Protein AF-A0A510NUK8-F1 (afdb_monomer_lite)

Radius of gyration: 14.18 Å; chains: 1; bounding box: 31×27×40 Å

Foldseek 3Di:
DDEDDDADDVDQKDWDWDQDPQGIWTWIWGDDPQKIKIKIAAAAPDKDKYKYALCSLVRPDPVCPVLSVQQGIDIDIDHHPDMDMDIDRSVVSSPPD

Structure (mmCIF, N/CA/C/O backbone):
data_AF-A0A510NUK8-F1
#
_entry.id   AF-A0A510NUK8-F1
#
loop_
_atom_site.group_PDB
_atom_site.id
_atom_site.type_symbol
_atom_site.label_atom_id
_atom_site.label_alt_id
_atom_site.label_comp_id
_atom_site.label_asym_id
_atom_site.label_entity_id
_atom_site.label_seq_id
_atom_site.pdbx_PDB_ins_code
_atom_site.Cartn_x
_atom_site.Cartn_y
_atom_site.Cartn_z
_atom_site.occupancy
_atom_site.B_iso_or_equiv
_atom_site.auth_seq_id
_atom_site.auth_comp_id
_atom_site.auth_asym_id
_atom_site.auth_atom_id
_atom_site.pdbx_PDB_model_num
ATOM 1 N N . MET A 1 1 ? -12.222 1.216 -0.359 1.00 57.78 1 MET A N 1
ATOM 2 C CA . MET A 1 1 ? -11.127 0.878 -1.298 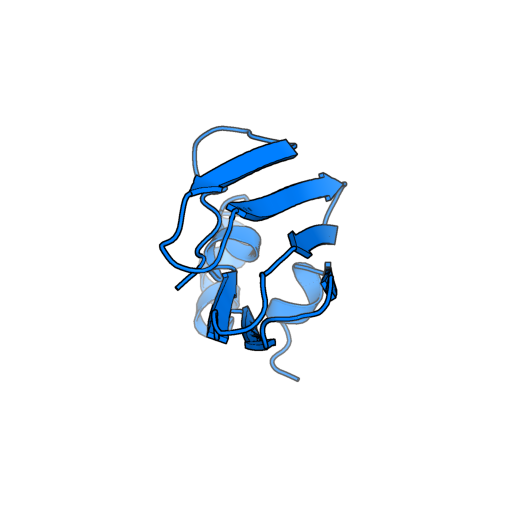1.00 57.78 1 MET A CA 1
ATOM 3 C C . MET A 1 1 ? -9.861 1.546 -0.789 1.00 57.78 1 MET A C 1
ATOM 5 O O . MET A 1 1 ? -9.966 2.679 -0.341 1.00 57.78 1 MET A O 1
ATOM 9 N N . VAL A 1 2 ? -8.722 0.848 -0.801 1.00 69.06 2 VAL A N 1
ATOM 10 C CA . VAL A 1 2 ? -7.403 1.412 -0.467 1.00 69.06 2 VAL A CA 1
ATOM 11 C C . VAL A 1 2 ? -6.579 1.447 -1.752 1.00 69.06 2 VAL A C 1
ATOM 13 O O . VAL A 1 2 ? -6.333 0.396 -2.346 1.00 69.06 2 VAL 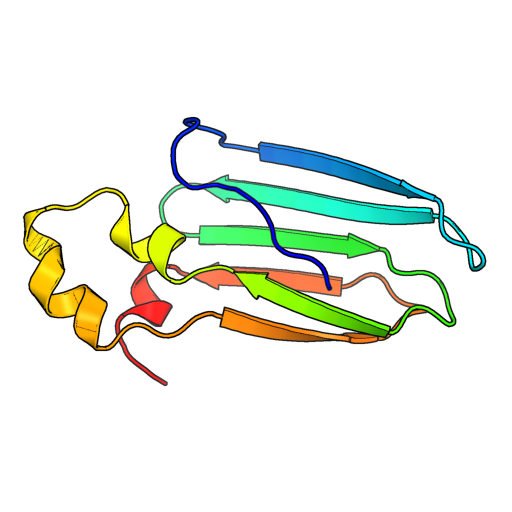A O 1
ATOM 16 N N . ASP A 1 3 ? -6.185 2.647 -2.177 1.00 75.75 3 ASP A N 1
ATOM 17 C CA . ASP A 1 3 ? -5.410 2.886 -3.402 1.00 75.75 3 ASP A CA 1
ATOM 18 C C . ASP A 1 3 ? -4.186 3.761 -3.075 1.00 75.75 3 ASP A C 1
ATOM 20 O O . ASP A 1 3 ? -4.306 4.982 -2.944 1.00 75.75 3 ASP A O 1
ATOM 24 N N . PRO A 1 4 ? -3.023 3.142 -2.812 1.00 65.31 4 PRO A N 1
ATOM 25 C CA . PRO A 1 4 ? -1.780 3.856 -2.569 1.00 65.31 4 PRO A CA 1
ATOM 26 C C . PRO A 1 4 ? -1.357 4.730 -3.764 1.00 65.31 4 PRO A C 1
ATOM 28 O O . PRO A 1 4 ? -1.120 4.241 -4.871 1.00 65.31 4 PRO A O 1
ATOM 31 N N . ALA A 1 5 ? -1.182 6.030 -3.521 1.00 64.31 5 ALA A N 1
ATOM 32 C CA . ALA A 1 5 ? -0.652 6.967 -4.509 1.00 64.31 5 ALA A CA 1
ATOM 33 C C . ALA A 1 5 ? 0.887 7.007 -4.457 1.00 64.31 5 ALA A C 1
ATOM 35 O O . ALA A 1 5 ? 1.461 7.497 -3.491 1.00 64.31 5 ALA A O 1
ATOM 36 N N . TYR A 1 6 ? 1.551 6.511 -5.502 1.00 58.91 6 TYR A N 1
ATOM 37 C CA . TYR A 1 6 ? 3.022 6.513 -5.646 1.00 58.91 6 TYR A CA 1
ATOM 38 C C . TYR A 1 6 ? 3.510 7.298 -6.858 1.00 58.91 6 TYR A C 1
ATOM 40 O O . TYR A 1 6 ? 4.569 7.921 -6.812 1.00 58.91 6 TYR A O 1
ATOM 48 N N . ALA A 1 7 ? 2.749 7.282 -7.953 1.00 53.59 7 ALA A N 1
ATOM 49 C CA . ALA A 1 7 ? 3.221 7.834 -9.211 1.00 53.59 7 ALA A CA 1
ATOM 50 C C . ALA A 1 7 ? 3.217 9.374 -9.176 1.00 53.59 7 ALA A C 1
ATOM 52 O O . ALA A 1 7 ? 2.168 9.996 -9.020 1.00 53.59 7 ALA A O 1
ATOM 53 N N . GLY A 1 8 ? 4.406 9.971 -9.333 1.00 47.03 8 GLY A N 1
ATOM 54 C CA . GLY A 1 8 ? 4.598 11.404 -9.600 1.00 47.03 8 GLY A CA 1
ATOM 55 C C . GLY A 1 8 ? 5.247 12.237 -8.489 1.00 47.03 8 GLY A C 1
ATOM 56 O O . GLY A 1 8 ? 5.656 13.359 -8.766 1.00 47.03 8 GLY A O 1
ATOM 57 N N . PHE A 1 9 ? 5.393 11.711 -7.266 1.00 51.31 9 PHE A N 1
ATOM 58 C CA . PHE A 1 9 ? 5.884 12.494 -6.113 1.00 51.31 9 PHE A CA 1
ATOM 59 C C . PHE A 1 9 ? 7.248 12.054 -5.555 1.00 51.31 9 PHE A C 1
ATOM 61 O O . PHE A 1 9 ? 7.727 12.655 -4.598 1.00 51.31 9 PHE A O 1
ATOM 68 N N . GLY A 1 10 ? 7.876 11.012 -6.115 1.00 62.31 10 GLY A N 1
ATOM 69 C CA . GLY A 1 10 ? 9.172 10.508 -5.627 1.00 62.31 10 GLY A CA 1
ATOM 70 C C . GLY A 1 10 ? 9.122 9.934 -4.203 1.00 62.31 10 GLY A C 1
ATOM 71 O O . GLY A 1 10 ? 10.116 9.969 -3.487 1.00 62.31 10 GLY A O 1
ATOM 72 N N . LEU A 1 11 ? 7.957 9.441 -3.774 1.00 67.06 11 LEU A N 1
ATOM 73 C CA . LEU A 1 11 ? 7.742 8.925 -2.424 1.00 67.06 11 LEU A CA 1
ATOM 74 C C . LEU A 1 11 ? 8.281 7.495 -2.290 1.00 67.06 11 LEU A C 1
ATOM 76 O O . LEU A 1 11 ? 7.859 6.589 -3.007 1.00 67.06 11 LEU A O 1
ATOM 80 N N . GLU A 1 12 ? 9.176 7.283 -1.328 1.00 81.19 12 GLU A N 1
ATOM 81 C CA . GLU A 1 12 ? 9.737 5.958 -1.017 1.00 81.19 12 GLU A CA 1
ATOM 82 C C . GLU A 1 12 ? 8.964 5.228 0.085 1.00 81.19 12 GLU A C 1
ATOM 84 O O . GLU A 1 12 ? 9.064 4.008 0.222 1.00 81.19 12 GLU A O 1
ATOM 89 N N . TRP A 1 13 ? 8.190 5.966 0.878 1.00 85.44 13 TRP A N 1
ATOM 90 C CA . TRP A 1 13 ? 7.417 5.448 1.997 1.00 85.44 13 TRP A CA 1
ATOM 91 C C . TRP A 1 13 ? 6.245 6.375 2.319 1.00 85.44 13 TRP A C 1
ATOM 93 O O . TRP A 1 13 ? 6.353 7.594 2.182 1.00 85.44 13 TRP A O 1
ATOM 103 N N . VAL A 1 14 ? 5.148 5.787 2.798 1.00 87.00 14 VAL A N 1
ATOM 104 C CA . VAL A 1 14 ? 4.003 6.492 3.381 1.00 87.00 14 VAL A CA 1
ATOM 105 C C . VAL A 1 14 ? 3.450 5.691 4.557 1.00 87.00 14 VAL A C 1
ATO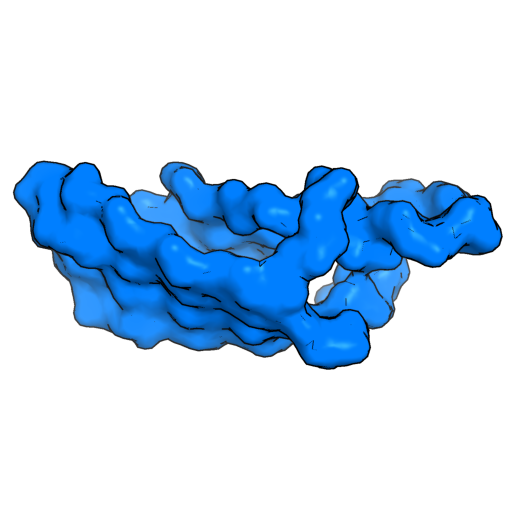M 107 O O . VAL A 1 14 ? 3.408 4.461 4.531 1.00 87.00 14 VAL A O 1
ATOM 110 N N . ASN A 1 15 ? 2.963 6.407 5.568 1.00 91.31 15 ASN A N 1
ATOM 111 C CA . ASN A 1 15 ? 2.137 5.874 6.643 1.00 91.31 15 ASN A CA 1
ATOM 112 C C . ASN A 1 15 ? 0.866 6.725 6.756 1.00 91.31 15 ASN A C 1
ATOM 114 O O . ASN A 1 15 ? 0.948 7.945 6.893 1.00 91.31 15 ASN A O 1
ATOM 118 N N . ALA A 1 16 ? -0.294 6.084 6.678 1.00 88.44 16 ALA A N 1
ATOM 119 C CA . ALA A 1 16 ? -1.593 6.719 6.790 1.00 88.44 16 ALA A CA 1
ATOM 120 C C . ALA A 1 16 ? -2.477 5.957 7.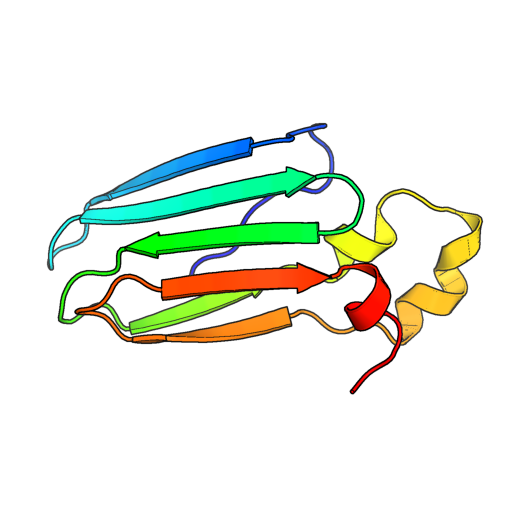779 1.00 88.44 16 ALA A C 1
ATOM 122 O O . ALA A 1 16 ? -2.482 4.728 7.835 1.00 88.44 16 ALA A O 1
ATOM 123 N N . THR A 1 17 ? -3.270 6.701 8.543 1.00 92.75 17 THR A N 1
ATOM 124 C CA . THR A 1 17 ? -4.317 6.147 9.402 1.00 92.75 17 THR A CA 1
ATOM 125 C C . THR A 1 17 ? -5.613 6.887 9.125 1.00 92.75 17 THR A C 1
ATOM 127 O O . THR A 1 17 ? -5.645 8.116 9.146 1.00 92.75 17 THR A O 1
ATOM 130 N N . VAL A 1 18 ? -6.678 6.137 8.863 1.00 89.50 18 VAL A N 1
ATOM 131 C CA . VAL A 1 18 ? -8.008 6.672 8.573 1.00 89.50 18 VAL A CA 1
ATOM 132 C C . VAL A 1 18 ? -8.982 6.163 9.635 1.00 89.50 18 VAL A C 1
ATOM 134 O O . VAL A 1 18 ? -9.191 4.951 9.732 1.00 89.50 18 VAL A O 1
ATOM 137 N N . PRO A 1 19 ? -9.602 7.050 10.430 1.00 91.94 19 PRO A N 1
ATOM 138 C CA . PRO A 1 19 ? -10.679 6.656 11.327 1.00 91.94 19 PRO A CA 1
ATOM 139 C C . PRO A 1 19 ? -11.877 6.130 10.531 1.00 91.94 19 PRO A C 1
ATOM 141 O O . PRO A 1 19 ? -12.320 6.755 9.568 1.00 91.94 19 PRO A O 1
ATOM 144 N N . THR A 1 20 ? -12.426 4.994 10.949 1.00 90.88 20 THR A N 1
ATOM 145 C CA . THR A 1 20 ? -13.676 4.442 10.411 1.00 90.88 20 THR A CA 1
ATOM 146 C C . THR A 1 20 ? -14.666 4.202 11.553 1.00 90.88 20 THR A C 1
ATOM 148 O O . THR A 1 20 ? -14.243 4.104 12.709 1.00 90.88 20 THR A O 1
ATOM 151 N N . PRO A 1 21 ? -15.970 4.027 11.271 1.00 94.06 21 PRO A N 1
ATOM 152 C CA . PRO A 1 21 ? -16.947 3.656 12.300 1.00 94.06 21 PRO A CA 1
ATOM 153 C C . PRO A 1 21 ? -16.611 2.362 13.062 1.00 94.06 21 PRO A C 1
ATOM 155 O O . PRO A 1 21 ? -17.126 2.145 14.153 1.00 94.06 21 PRO A O 1
ATOM 158 N N . HIS A 1 22 ? -15.752 1.506 12.502 1.00 92.62 22 HIS A N 1
ATOM 159 C CA . HIS A 1 22 ? -15.374 0.212 13.071 1.00 92.62 22 HIS A CA 1
ATOM 160 C C . HIS A 1 22 ? -13.985 0.213 13.737 1.00 92.62 22 HIS A C 1
ATOM 162 O O . HIS A 1 22 ? -13.519 -0.832 14.180 1.00 92.62 22 HIS A O 1
ATOM 168 N N . GLY A 1 23 ? -13.316 1.367 13.812 1.00 92.62 23 GLY A N 1
ATOM 169 C CA . GLY A 1 23 ? -11.950 1.514 14.320 1.00 92.62 23 GLY A CA 1
ATOM 170 C C . GLY A 1 23 ? -11.013 2.140 13.288 1.00 92.62 23 GLY A C 1
ATOM 171 O O . GLY A 1 23 ? -11.431 2.542 12.201 1.00 92.62 23 GLY A O 1
ATOM 172 N N . ASN A 1 24 ? -9.730 2.234 13.617 1.00 94.38 24 ASN A N 1
ATOM 173 C CA . ASN A 1 24 ? -8.743 2.847 12.731 1.00 94.38 24 ASN A CA 1
ATOM 174 C C . ASN A 1 24 ? -8.288 1.869 11.647 1.00 94.38 24 ASN A C 1
ATOM 176 O O . ASN A 1 24 ? -7.845 0.772 11.967 1.00 94.38 24 ASN A O 1
ATOM 180 N N . LEU A 1 25 ? -8.346 2.294 10.385 1.00 91.19 25 LEU A N 1
ATOM 181 C CA . LEU A 1 25 ? -7.708 1.616 9.262 1.00 91.19 25 LEU A CA 1
ATOM 182 C C . LEU A 1 25 ? -6.290 2.172 9.086 1.00 91.19 25 LEU A C 1
ATOM 184 O O . LEU A 1 25 ? -6.125 3.341 8.733 1.00 91.19 25 LEU A O 1
ATOM 188 N N . GLY A 1 26 ? -5.279 1.342 9.325 1.00 93.19 26 GLY A N 1
ATOM 189 C CA . GLY A 1 26 ? -3.873 1.674 9.109 1.00 93.19 26 GLY A CA 1
ATOM 190 C C . GLY A 1 26 ? -3.379 1.167 7.758 1.00 93.19 26 GLY A C 1
ATOM 191 O O . GLY A 1 26 ? -3.672 0.036 7.371 1.00 93.19 26 GLY A O 1
ATOM 192 N N . VAL A 1 27 ? -2.612 1.988 7.043 1.00 92.31 27 VAL A N 1
ATOM 193 C CA . VAL A 1 27 ? -1.933 1.601 5.803 1.00 92.31 27 VAL A CA 1
ATOM 194 C C . VAL A 1 27 ? -0.517 2.151 5.823 1.00 92.31 27 VAL A C 1
ATOM 196 O O . VAL A 1 27 ? -0.308 3.357 5.931 1.00 92.31 27 VAL A O 1
ATOM 199 N N . VAL A 1 28 ? 0.457 1.268 5.658 1.00 92.62 28 VAL A N 1
ATOM 200 C CA . VAL A 1 28 ? 1.859 1.632 5.465 1.00 92.62 28 VAL A CA 1
ATOM 201 C C . VAL A 1 28 ? 2.322 1.012 4.165 1.00 92.62 28 VAL A C 1
ATOM 203 O O . VAL A 1 28 ? 2.023 -0.147 3.885 1.00 92.62 28 VAL A O 1
ATOM 206 N N . TRP A 1 29 ? 3.064 1.761 3.363 1.00 91.50 29 TRP A N 1
ATOM 207 C CA . TRP A 1 29 ? 3.763 1.172 2.234 1.00 91.50 29 TRP A CA 1
ATOM 208 C C . TRP A 1 29 ? 5.144 1.778 2.050 1.00 91.50 29 TRP A C 1
ATOM 210 O O . TRP A 1 29 ? 5.409 2.902 2.473 1.00 91.50 29 TRP A O 1
ATOM 220 N N . SER A 1 30 ? 6.032 1.012 1.429 1.00 89.94 30 SER A N 1
ATOM 221 C CA . SER A 1 30 ? 7.355 1.468 1.027 1.00 89.94 30 SER A CA 1
ATOM 222 C C . SER A 1 30 ? 7.808 0.796 -0.260 1.00 89.94 30 SER A C 1
ATOM 224 O O . SER A 1 30 ? 7.340 -0.288 -0.620 1.00 89.94 30 SER A O 1
ATOM 226 N N . VAL A 1 31 ? 8.728 1.446 -0.966 1.00 85.31 31 VAL A N 1
ATOM 227 C CA . VAL A 1 31 ? 9.316 0.933 -2.201 1.00 85.31 31 VAL A CA 1
ATOM 228 C C . VAL A 1 31 ? 10.820 0.831 -2.039 1.00 85.31 31 VAL A C 1
ATOM 230 O O . VAL A 1 31 ? 11.492 1.803 -1.712 1.00 85.31 31 VAL A O 1
ATOM 233 N N . LYS A 1 32 ? 11.362 -0.362 -2.293 1.00 85.00 32 LYS A N 1
ATOM 234 C CA . LYS A 1 32 ? 12.806 -0.607 -2.307 1.00 85.00 32 LYS A CA 1
ATOM 235 C C . LYS A 1 32 ? 13.175 -1.344 -3.588 1.00 85.00 32 LYS A C 1
ATOM 237 O O . LYS A 1 32 ? 12.865 -2.526 -3.754 1.00 85.00 32 LYS A O 1
ATOM 242 N N . GLY A 1 33 ? 13.834 -0.644 -4.509 1.00 81.88 33 GLY A N 1
ATOM 243 C CA . GLY A 1 33 ? 14.099 -1.167 -5.849 1.00 81.88 33 GLY A CA 1
ATOM 244 C C . GLY A 1 33 ? 12.791 -1.430 -6.601 1.00 81.88 33 GLY A C 1
ATOM 245 O O . GLY A 1 33 ? 11.995 -0.519 -6.781 1.00 81.88 33 GLY A O 1
ATOM 246 N N . SER A 1 34 ? 12.557 -2.676 -7.024 1.00 81.81 34 SER A N 1
ATOM 247 C CA . SER A 1 34 ? 11.317 -3.077 -7.711 1.00 81.81 34 SER A CA 1
ATOM 248 C C . SER A 1 34 ? 10.291 -3.763 -6.808 1.00 81.81 34 SER A C 1
ATOM 250 O O . SER A 1 34 ? 9.357 -4.374 -7.323 1.00 81.81 34 SER A O 1
ATOM 252 N N . ILE A 1 35 ? 10.476 -3.733 -5.486 1.00 86.44 35 ILE A N 1
ATOM 253 C CA . ILE A 1 35 ? 9.570 -4.384 -4.536 1.00 86.44 35 ILE A CA 1
ATOM 254 C C . ILE A 1 35 ? 8.807 -3.318 -3.761 1.00 86.44 35 ILE A C 1
ATOM 256 O O . ILE A 1 35 ? 9.412 -2.465 -3.108 1.00 86.44 35 ILE A O 1
ATOM 260 N N . VAL A 1 36 ? 7.482 -3.419 -3.811 1.00 88.06 36 VAL A N 1
ATOM 261 C CA . VAL A 1 36 ? 6.564 -2.662 -2.965 1.00 88.06 36 VAL A CA 1
ATOM 262 C C . VAL A 1 36 ? 6.185 -3.521 -1.771 1.00 88.06 36 VAL A C 1
ATOM 264 O O . VAL A 1 36 ? 5.706 -4.647 -1.930 1.00 88.06 36 VAL A O 1
ATOM 267 N N . TRP A 1 37 ? 6.384 -2.972 -0.583 1.00 91.25 37 TRP A N 1
ATOM 268 C CA . TRP A 1 37 ? 5.933 -3.539 0.678 1.00 91.25 37 TRP A CA 1
ATOM 269 C C . TRP A 1 37 ? 4.684 -2.781 1.090 1.00 91.25 37 TRP A C 1
ATOM 271 O O . TRP A 1 37 ? 4.723 -1.558 1.176 1.00 91.25 37 TRP A O 1
ATOM 281 N N . VAL A 1 38 ? 3.581 -3.486 1.318 1.00 91.94 38 VAL A N 1
ATOM 282 C CA . VAL A 1 38 ? 2.333 -2.889 1.803 1.00 91.94 38 VAL A CA 1
ATOM 283 C C . VAL A 1 38 ? 1.888 -3.634 3.042 1.00 91.94 38 VAL A C 1
ATOM 285 O O . VAL A 1 38 ? 1.806 -4.859 3.045 1.00 91.94 38 VAL A O 1
ATOM 288 N N . GLU A 1 39 ? 1.553 -2.884 4.074 1.00 94.25 39 GLU A N 1
ATOM 289 C CA . GLU 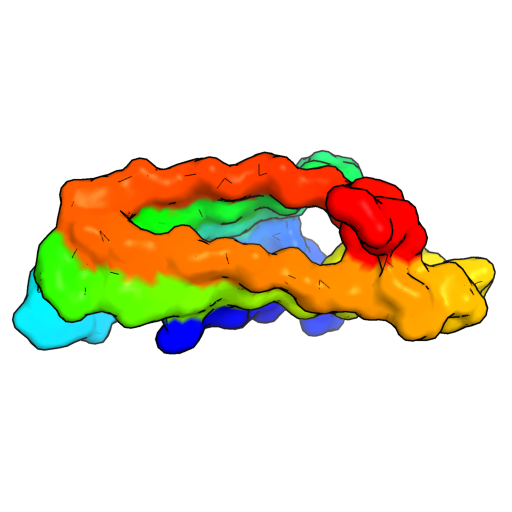A 1 39 ? 0.985 -3.367 5.313 1.00 94.25 39 GLU A CA 1
ATOM 290 C C . GLU A 1 39 ? -0.353 -2.670 5.542 1.00 94.25 39 GLU A C 1
ATOM 292 O O . GLU A 1 39 ? -0.450 -1.446 5.452 1.00 94.25 39 GLU A O 1
ATOM 297 N N . ILE A 1 40 ? -1.393 -3.455 5.812 1.00 93.56 40 ILE A N 1
ATOM 298 C CA . ILE A 1 40 ? -2.732 -2.940 6.091 1.00 93.56 40 ILE A CA 1
ATOM 299 C C . ILE A 1 40 ? -3.213 -3.547 7.398 1.00 93.56 40 ILE A C 1
ATOM 301 O O . ILE A 1 40 ? -3.248 -4.770 7.547 1.00 93.56 40 ILE A O 1
ATOM 305 N N . ASP A 1 41 ? -3.604 -2.682 8.323 1.00 94.69 41 ASP A N 1
ATOM 306 C CA . ASP A 1 41 ? -4.271 -3.044 9.565 1.00 94.69 41 ASP A CA 1
ATOM 307 C C . ASP A 1 41 ? -5.731 -2.596 9.480 1.00 94.69 41 ASP A C 1
ATOM 309 O O . ASP A 1 41 ? -6.042 -1.408 9.580 1.00 94.69 41 ASP A O 1
ATOM 313 N N . ALA A 1 42 ? -6.617 -3.547 9.184 1.00 93.88 42 ALA A N 1
ATOM 314 C CA . ALA A 1 42 ? -8.035 -3.297 8.970 1.00 93.88 42 ALA A CA 1
ATOM 315 C C . ALA A 1 42 ? -8.844 -3.855 10.152 1.00 93.88 42 ALA A C 1
ATOM 317 O O . ALA A 1 42 ? -8.769 -5.062 10.413 1.00 93.88 42 ALA A O 1
ATOM 318 N N . PRO A 1 43 ? -9.652 -3.041 10.855 1.00 94.00 43 PRO A N 1
ATOM 319 C CA . PRO A 1 43 ? -10.456 -3.518 11.974 1.00 94.00 43 PRO A CA 1
ATOM 320 C C . PRO A 1 43 ? -11.581 -4.454 11.511 1.00 94.00 43 PRO A C 1
ATOM 322 O O . PRO A 1 43 ? -11.990 -4.453 10.344 1.00 94.00 43 PRO A O 1
ATOM 325 N N . VAL A 1 44 ? -12.103 -5.266 12.435 1.00 94.56 44 VAL A N 1
ATOM 326 C CA . VAL A 1 44 ? -13.254 -6.150 12.174 1.00 94.56 44 VAL A CA 1
ATOM 327 C C . VAL A 1 44 ? -14.419 -5.324 11.619 1.00 94.56 44 VAL A C 1
ATOM 329 O O . VAL A 1 44 ? -14.730 -4.261 12.142 1.00 94.56 44 VAL A O 1
ATOM 332 N N . GLY A 1 45 ? -15.065 -5.804 10.553 1.00 89.62 45 GLY A N 1
ATOM 333 C CA . GLY A 1 45 ? -16.165 -5.087 9.892 1.00 89.62 45 GLY A CA 1
ATOM 334 C C . GLY A 1 45 ? -15.730 -4.153 8.758 1.00 89.62 45 GLY A C 1
ATOM 335 O O . GLY A 1 45 ? -16.585 -3.629 8.052 1.00 89.62 45 GLY A O 1
ATOM 336 N N . THR A 1 46 ? -14.423 -3.996 8.512 1.00 86.81 46 THR A N 1
ATOM 337 C CA . THR A 1 46 ? -13.906 -3.264 7.343 1.00 86.81 46 THR A CA 1
ATOM 338 C C . THR A 1 46 ? -13.340 -4.225 6.301 1.00 86.81 46 THR A C 1
ATOM 340 O O . THR A 1 46 ? -12.216 -4.703 6.401 1.00 86.81 46 THR A O 1
ATOM 343 N N . ASN A 1 47 ? -14.135 -4.530 5.276 1.00 89.38 47 ASN A N 1
ATOM 344 C CA . ASN A 1 47 ? -13.671 -5.292 4.118 1.00 89.38 47 ASN A CA 1
ATOM 345 C C . ASN A 1 47 ? -13.411 -4.349 2.950 1.00 89.38 47 ASN A C 1
ATOM 347 O O . ASN A 1 47 ? -14.082 -3.329 2.777 1.00 89.38 47 ASN A O 1
ATOM 351 N N . GLY A 1 48 ? -12.434 -4.693 2.124 1.00 87.50 48 GLY A N 1
ATOM 352 C CA . GLY A 1 48 ? -12.078 -3.853 1.003 1.00 87.50 48 GLY A CA 1
ATOM 353 C C . GLY A 1 48 ? -11.121 -4.512 0.038 1.00 87.50 48 GLY A C 1
ATOM 354 O O . GLY A 1 48 ? -10.920 -5.724 0.004 1.00 87.50 48 GLY A O 1
ATOM 355 N N . THR A 1 49 ? -10.542 -3.671 -0.798 1.00 90.38 49 THR A N 1
ATOM 356 C CA . THR A 1 49 ? -9.613 -4.074 -1.840 1.00 90.38 49 THR A CA 1
ATOM 357 C C . THR A 1 49 ? -8.412 -3.148 -1.780 1.00 90.38 49 THR A C 1
ATOM 359 O O . THR A 1 49 ? -8.592 -1.928 -1.732 1.00 90.38 49 THR A O 1
ATOM 362 N N . LEU A 1 50 ? -7.223 -3.744 -1.762 1.00 87.88 50 LEU A N 1
ATOM 363 C CA . LEU A 1 50 ? -5.969 -3.089 -2.097 1.00 87.88 50 LEU A CA 1
ATOM 364 C C . LEU A 1 50 ? -5.823 -3.127 -3.616 1.00 87.88 50 LEU A C 1
ATOM 366 O O . LEU A 1 50 ? -5.850 -4.208 -4.210 1.00 87.88 50 LEU A O 1
ATOM 370 N N . LYS A 1 51 ? -5.642 -1.958 -4.222 1.00 88.75 51 LYS A N 1
ATOM 371 C CA . LYS A 1 51 ? -5.234 -1.815 -5.616 1.00 88.75 51 LYS A CA 1
ATOM 372 C C . LYS A 1 51 ? -3.869 -1.136 -5.650 1.00 88.75 51 LYS A C 1
ATOM 374 O O . LYS A 1 51 ? -3.730 -0.056 -5.100 1.00 88.75 51 LYS A O 1
ATOM 379 N N . LEU A 1 52 ? -2.880 -1.753 -6.292 1.00 84.88 52 LEU A N 1
ATOM 380 C CA . LEU A 1 52 ? -1.670 -1.052 -6.728 1.00 84.88 52 LEU A CA 1
ATOM 381 C C . LEU A 1 52 ? -1.781 -0.844 -8.233 1.00 84.88 52 LEU A C 1
ATOM 383 O O . LEU A 1 52 ? -1.879 -1.819 -8.986 1.00 84.88 52 LEU A O 1
ATOM 387 N N . SER A 1 53 ? -1.806 0.422 -8.654 1.00 83.19 53 SER A N 1
ATOM 388 C CA . SER A 1 53 ? -1.888 0.768 -10.074 1.00 83.19 53 SER A CA 1
ATOM 389 C C . SER A 1 53 ? -0.697 0.189 -10.836 1.00 83.19 53 SER A C 1
ATOM 391 O O . SER A 1 53 ? 0.447 0.263 -10.376 1.00 83.19 53 SER A O 1
ATOM 3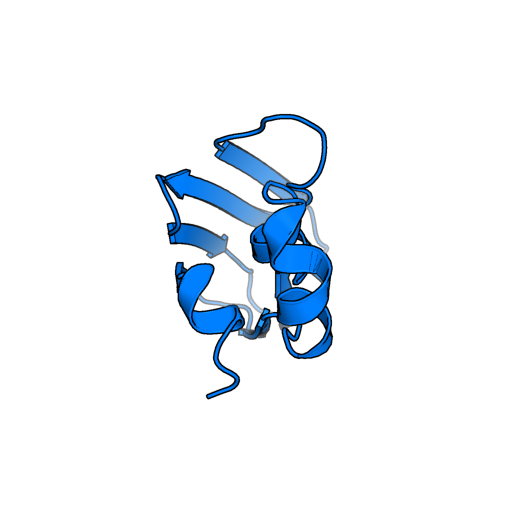93 N N . LYS A 1 54 ? -0.951 -0.313 -12.046 1.00 79.44 54 LYS A N 1
ATOM 394 C CA . LYS A 1 54 ? 0.098 -0.677 -13.008 1.00 79.44 54 LYS A CA 1
ATOM 395 C C . LYS A 1 54 ? 1.106 0.449 -13.262 1.00 79.44 54 LYS A C 1
ATOM 397 O O . LYS A 1 54 ? 2.248 0.175 -13.624 1.00 79.44 54 LYS A O 1
ATOM 402 N N . ASP A 1 55 ? 0.718 1.702 -13.025 1.00 78.75 55 ASP A N 1
ATOM 403 C CA . ASP A 1 55 ? 1.587 2.867 -13.195 1.00 78.75 55 ASP A CA 1
ATOM 404 C C . ASP A 1 55 ? 2.818 2.805 -12.289 1.00 78.75 55 ASP A C 1
ATOM 406 O O . ASP A 1 55 ? 3.869 3.317 -12.654 1.00 78.75 55 ASP A O 1
ATOM 410 N N . TRP A 1 56 ? 2.749 2.090 -11.162 1.00 77.69 56 TRP A N 1
ATOM 411 C CA . TRP A 1 56 ? 3.913 1.840 -10.313 1.00 77.69 56 TRP A CA 1
ATOM 412 C C . TRP A 1 56 ? 5.022 1.073 -11.046 1.00 77.69 56 TRP A C 1
ATOM 414 O O . TRP A 1 56 ? 6.200 1.324 -10.809 1.00 77.69 56 TRP A O 1
ATOM 424 N N . ALA A 1 57 ? 4.662 0.158 -11.951 1.00 74.19 57 ALA A N 1
ATOM 425 C CA . ALA A 1 57 ? 5.614 -0.571 -12.789 1.00 74.19 57 ALA A CA 1
ATOM 426 C C . ALA A 1 57 ? 6.023 0.220 -14.048 1.00 74.19 57 ALA A C 1
ATOM 428 O O . ALA A 1 57 ? 7.066 -0.056 -14.637 1.00 74.19 57 ALA A O 1
ATOM 429 N N . CYS A 1 58 ? 5.220 1.208 -14.451 1.00 73.38 58 CYS A N 1
ATOM 430 C CA . CYS A 1 58 ? 5.311 1.873 -15.752 1.00 73.38 58 CYS A CA 1
ATOM 431 C C . CYS A 1 58 ? 5.821 3.322 -15.712 1.00 73.38 58 CYS A C 1
ATOM 433 O O . CYS A 1 58 ? 6.177 3.858 -16.759 1.00 73.38 58 CYS A O 1
ATOM 435 N N . ALA A 1 59 ? 5.871 3.961 -14.539 1.00 63.88 59 ALA A N 1
ATOM 436 C CA . ALA A 1 59 ? 6.144 5.394 -14.398 1.00 63.88 59 ALA A CA 1
ATOM 437 C C . ALA A 1 59 ? 7.577 5.828 -14.766 1.00 63.88 59 ALA A C 1
ATOM 439 O O . ALA A 1 59 ? 7.798 7.012 -15.002 1.00 63.88 59 ALA A O 1
ATOM 440 N N . ASN A 1 60 ? 8.542 4.902 -14.843 1.00 56.28 60 ASN A N 1
ATOM 441 C CA . ASN A 1 60 ? 9.969 5.259 -14.842 1.00 56.28 60 ASN A CA 1
ATOM 442 C C . ASN A 1 60 ? 10.737 4.874 -16.117 1.00 56.28 60 ASN A C 1
ATOM 444 O O . ASN A 1 60 ? 11.956 5.029 -16.144 1.00 56.28 60 ASN A O 1
ATOM 448 N N . ASP A 1 61 ? 10.085 4.341 -17.154 1.00 57.09 61 ASP A N 1
ATOM 449 C CA . ASP A 1 61 ? 10.815 3.828 -18.318 1.00 57.09 61 ASP A CA 1
ATOM 450 C C . ASP A 1 61 ? 10.058 4.081 -19.633 1.00 57.09 61 ASP A C 1
ATOM 452 O O . ASP A 1 61 ? 9.157 3.333 -20.022 1.00 57.09 61 ASP A O 1
ATOM 456 N N . GLU A 1 62 ? 10.430 5.150 -20.348 1.00 56.62 62 GLU A N 1
ATOM 457 C CA . GLU A 1 62 ? 9.855 5.479 -21.662 1.00 56.62 62 GLU A CA 1
ATOM 458 C C . GLU A 1 62 ? 10.041 4.349 -22.681 1.00 56.62 62 GLU A C 1
ATOM 460 O O . GLU A 1 62 ? 9.188 4.151 -23.551 1.00 56.62 62 GLU A O 1
ATOM 465 N N . SER A 1 63 ? 11.094 3.540 -22.522 1.00 54.97 63 SER A N 1
ATOM 466 C CA . SER A 1 63 ? 11.353 2.367 -23.360 1.00 54.97 63 SER A CA 1
ATOM 467 C C . SER A 1 63 ? 10.363 1.213 -23.116 1.00 54.97 63 SER A C 1
ATOM 469 O O . SER A 1 63 ? 10.280 0.277 -23.915 1.00 54.97 63 SER A O 1
ATOM 471 N N . ARG A 1 64 ? 9.550 1.289 -22.049 1.00 57.25 64 ARG A N 1
ATOM 472 C CA . ARG A 1 64 ? 8.551 0.277 -21.663 1.00 57.25 64 ARG A CA 1
ATOM 473 C C . ARG A 1 64 ? 7.111 0.644 -21.990 1.00 57.25 64 ARG A C 1
ATOM 475 O O . ARG A 1 64 ? 6.233 -0.167 -21.696 1.00 57.25 64 ARG A O 1
ATOM 482 N N . ARG A 1 65 ? 6.829 1.771 -22.662 1.00 56.41 65 ARG A N 1
ATOM 483 C CA . ARG A 1 65 ? 5.442 2.131 -23.050 1.00 56.41 65 ARG A CA 1
ATOM 484 C C . ARG A 1 65 ? 4.705 0.979 -23.752 1.00 56.41 65 ARG A C 1
ATOM 486 O O . ARG A 1 65 ? 3.553 0.714 -23.426 1.00 56.41 65 ARG A O 1
ATOM 493 N N . ASN A 1 66 ? 5.391 0.226 -24.620 1.00 58.31 66 ASN A N 1
ATOM 494 C CA . ASN A 1 66 ? 4.815 -0.948 -25.295 1.00 58.31 66 ASN A CA 1
ATOM 495 C C . ASN A 1 66 ? 4.652 -2.184 -24.385 1.00 58.31 66 ASN A C 1
ATOM 497 O O . ASN A 1 66 ? 3.764 -2.998 -24.624 1.00 58.31 66 ASN A O 1
ATOM 501 N N . LYS A 1 67 ? 5.464 -2.335 -23.328 1.00 62.41 67 LYS A N 1
ATOM 502 C CA . LYS A 1 67 ? 5.328 -3.423 -22.336 1.00 62.41 67 LYS A CA 1
ATOM 503 C C . LYS A 1 67 ? 4.178 -3.168 -21.358 1.00 62.41 67 LYS A C 1
ATOM 505 O O . LYS A 1 67 ? 3.501 -4.100 -20.938 1.00 62.41 67 LYS A O 1
ATOM 510 N N . CYS A 1 68 ? 3.885 -1.901 -21.080 1.00 68.38 68 CYS A N 1
ATOM 511 C CA . CYS A 1 68 ? 2.812 -1.471 -20.183 1.00 68.38 68 CYS A CA 1
ATOM 512 C C . CYS A 1 68 ? 1.387 -1.635 -20.733 1.00 68.38 68 CYS A C 1
ATOM 514 O O . CYS A 1 68 ? 0.417 -1.432 -19.996 1.00 68.38 68 CYS A O 1
ATOM 516 N N . ALA A 1 69 ? 1.244 -2.026 -22.002 1.00 68.25 69 ALA A N 1
ATOM 517 C CA . ALA A 1 69 ? -0.046 -2.371 -22.592 1.00 68.25 69 ALA A CA 1
ATOM 518 C C . ALA A 1 69 ? -0.655 -3.645 -21.973 1.00 68.25 69 ALA A C 1
ATOM 520 O O . ALA A 1 69 ? -1.876 -3.760 -21.900 1.00 68.25 69 ALA A O 1
ATOM 521 N N . TYR A 1 70 ? 0.185 -4.571 -21.492 1.00 70.12 70 TYR A N 1
ATOM 522 C CA . TYR A 1 70 ? -0.244 -5.875 -20.969 1.00 70.12 70 TYR A CA 1
ATOM 523 C C . TYR A 1 70 ? -0.180 -5.986 -19.436 1.00 70.12 70 TYR A C 1
ATOM 525 O O . TYR A 1 70 ? -0.676 -6.963 -18.873 1.00 70.12 70 TYR A O 1
ATOM 533 N N . VAL A 1 71 ? 0.382 -4.981 -18.756 1.00 76.69 71 VAL A N 1
ATOM 534 C CA . VAL A 1 71 ? 0.416 -4.893 -17.287 1.00 76.69 71 VAL A CA 1
ATOM 535 C C . VAL A 1 71 ? -0.992 -4.593 -16.767 1.00 76.69 71 VAL A C 1
ATOM 537 O O . VAL A 1 71 ? -1.656 -3.668 -17.245 1.00 76.69 71 VAL A O 1
ATOM 540 N N . LYS A 1 72 ? -1.437 -5.343 -15.756 1.00 82.56 72 LYS A N 1
ATOM 541 C CA . LYS A 1 72 ? -2.697 -5.097 -15.038 1.00 82.56 72 LYS A CA 1
ATOM 542 C C . LYS A 1 72 ? -2.422 -4.596 -13.625 1.00 82.56 72 LYS A C 1
ATOM 544 O O . LYS A 1 72 ? -1.360 -4.855 -13.062 1.00 82.56 72 LYS A O 1
ATOM 549 N N . ASP A 1 73 ? -3.406 -3.913 -13.050 1.00 84.25 73 ASP A N 1
ATOM 550 C CA . ASP A 1 73 ? -3.364 -3.522 -11.644 1.00 84.25 73 ASP A CA 1
ATOM 551 C C . ASP A 1 73 ? -3.232 -4.757 -10.748 1.00 84.25 73 ASP A C 1
ATOM 553 O O . ASP A 1 73 ? -3.886 -5.785 -10.965 1.00 84.25 73 ASP A O 1
ATOM 557 N N . TYR A 1 74 ? -2.424 -4.644 -9.698 1.00 85.69 74 TYR A N 1
ATOM 558 C CA . TYR A 1 74 ? -2.399 -5.652 -8.652 1.00 85.69 74 TYR A CA 1
ATOM 559 C C . TYR A 1 74 ? -3.582 -5.419 -7.722 1.00 85.69 74 TYR A C 1
ATOM 561 O O . TYR A 1 74 ? -3.645 -4.405 -7.029 1.00 85.69 74 TYR A O 1
ATOM 569 N N . VAL A 1 75 ? -4.514 -6.367 -7.696 1.00 88.19 75 VAL A N 1
ATOM 570 C CA . VAL A 1 75 ? -5.739 -6.267 -6.900 1.00 88.19 75 VAL A CA 1
ATOM 571 C C . VAL A 1 75 ? -5.796 -7.413 -5.900 1.00 88.19 75 VAL A C 1
ATOM 573 O O . VAL A 1 75 ? -5.667 -8.584 -6.275 1.00 88.19 75 VAL A O 1
ATOM 576 N N . ARG A 1 76 ? -5.983 -7.097 -4.617 1.00 89.62 76 ARG A N 1
ATOM 577 C CA . ARG A 1 76 ? -6.164 -8.091 -3.551 1.00 89.62 76 ARG A CA 1
ATOM 578 C C . ARG A 1 76 ? -7.254 -7.680 -2.582 1.00 89.62 76 ARG A C 1
ATOM 580 O O . ARG A 1 76 ? -7.364 -6.521 -2.196 1.00 89.62 76 ARG A O 1
ATOM 587 N N . MET A 1 77 ? -8.036 -8.663 -2.162 1.00 89.06 77 MET A N 1
ATOM 588 C CA . MET A 1 77 ? -9.041 -8.484 -1.127 1.00 89.06 77 MET A CA 1
ATOM 589 C C . MET A 1 77 ? -8.376 -8.374 0.246 1.00 89.06 77 MET A C 1
ATOM 591 O O . MET A 1 77 ? -7.465 -9.136 0.576 1.00 89.06 77 MET A O 1
ATOM 595 N N . VAL A 1 78 ? -8.859 -7.427 1.041 1.00 90.50 78 VAL A N 1
ATOM 596 C CA . VAL A 1 78 ? -8.472 -7.216 2.433 1.00 90.50 78 VAL A CA 1
ATOM 597 C C . VAL A 1 78 ? -9.710 -7.471 3.275 1.00 90.50 78 VAL A C 1
ATOM 599 O O . VAL A 1 78 ? -10.722 -6.788 3.115 1.00 90.50 78 VAL A O 1
ATOM 602 N N . ASN A 1 79 ? -9.620 -8.467 4.150 1.00 91.75 79 ASN A N 1
ATOM 603 C CA . ASN A 1 79 ? -10.675 -8.781 5.104 1.00 91.75 79 ASN A CA 1
ATOM 604 C C . ASN A 1 79 ? -10.295 -8.200 6.459 1.00 91.75 79 ASN A C 1
ATOM 606 O O . ASN A 1 79 ? -9.177 -8.435 6.927 1.00 91.75 79 ASN A O 1
ATOM 610 N N . GLY A 1 80 ? -11.226 -7.471 7.063 1.00 91.75 80 GLY A N 1
ATOM 611 C CA . GLY A 1 80 ? -11.041 -6.849 8.365 1.00 91.75 80 GLY A CA 1
ATOM 612 C C . GLY A 1 80 ? -10.861 -7.869 9.486 1.00 91.75 80 GLY A C 1
ATOM 613 O O . GLY A 1 80 ? -11.280 -9.024 9.386 1.00 91.75 80 GLY A O 1
ATOM 614 N N . GLY A 1 81 ? -10.248 -7.423 10.577 1.00 91.44 81 GLY A N 1
ATOM 615 C CA . GLY A 1 81 ? -9.971 -8.224 11.769 1.00 91.44 81 GLY A CA 1
ATOM 616 C C . GLY A 1 81 ? -8.592 -8.871 11.787 1.00 91.44 81 GLY A C 1
ATOM 617 O O . GLY A 1 81 ? -8.278 -9.601 12.724 1.00 91.44 81 GLY A O 1
ATOM 618 N N . ARG A 1 82 ? -7.761 -8.617 10.773 1.00 87.94 82 ARG A N 1
ATOM 619 C CA . ARG A 1 82 ? -6.372 -9.069 10.749 1.00 87.94 82 ARG A CA 1
ATOM 620 C C . ARG A 1 82 ? -5.486 -8.093 10.000 1.00 87.94 82 ARG A C 1
ATOM 622 O O . ARG A 1 82 ? -5.858 -7.558 8.956 1.00 87.94 82 ARG A O 1
ATOM 629 N N . LYS A 1 83 ? -4.267 -7.969 10.503 1.00 91.38 83 LYS A N 1
ATOM 630 C CA . LYS A 1 83 ? -3.175 -7.312 9.807 1.00 91.38 83 LYS A CA 1
ATOM 631 C C . LYS A 1 83 ? -2.715 -8.177 8.635 1.00 91.38 83 LYS A C 1
ATOM 633 O O . LYS A 1 83 ? -2.533 -9.386 8.789 1.00 91.38 83 LYS A O 1
ATOM 638 N N . VAL A 1 84 ? -2.542 -7.570 7.466 1.00 92.69 84 VAL A N 1
ATOM 639 C CA . VAL A 1 84 ? -2.083 -8.249 6.247 1.00 92.69 84 VAL A CA 1
ATOM 640 C C . VAL A 1 84 ? -0.876 -7.539 5.654 1.00 92.69 84 VAL A C 1
ATOM 642 O O . VAL A 1 84 ? -0.760 -6.317 5.729 1.00 92.69 84 VAL A O 1
ATOM 645 N N . GLN A 1 85 ? 0.015 -8.321 5.051 1.00 93.56 85 GLN A N 1
ATOM 646 C CA . GLN A 1 85 ? 1.223 -7.833 4.396 1.00 93.56 85 GLN A CA 1
ATOM 647 C C . GLN A 1 85 ? 1.294 -8.368 2.967 1.00 93.56 85 GLN A C 1
ATOM 649 O O . GLN A 1 85 ? 0.993 -9.537 2.712 1.00 93.56 85 GLN A O 1
ATOM 654 N N . PHE A 1 86 ? 1.696 -7.504 2.040 1.00 90.31 86 PHE A N 1
ATOM 655 C CA . PHE A 1 86 ? 1.871 -7.823 0.629 1.00 90.31 86 PHE A CA 1
ATOM 656 C C . PHE A 1 86 ? 3.266 -7.408 0.171 1.00 90.31 86 PHE A C 1
ATOM 658 O O . PHE A 1 86 ? 3.698 -6.282 0.419 1.00 90.31 86 PHE A O 1
ATOM 665 N N . HIS A 1 87 ? 3.940 -8.308 -0.545 1.00 91.00 87 HIS A N 1
ATOM 666 C CA . HIS A 1 87 ? 5.218 -8.041 -1.201 1.00 91.00 87 HIS A CA 1
ATOM 667 C C . HIS A 1 87 ? 5.007 -8.166 -2.702 1.00 91.00 87 HIS A C 1
ATOM 669 O O . HIS A 1 87 ? 4.815 -9.266 -3.225 1.00 91.00 87 HIS A O 1
ATOM 675 N N . VAL A 1 88 ? 4.985 -7.030 -3.391 1.00 87.06 88 VAL A N 1
ATOM 676 C CA . VAL A 1 88 ? 4.645 -6.974 -4.811 1.00 87.06 88 VAL A CA 1
ATOM 677 C C . VAL A 1 88 ? 5.892 -6.616 -5.595 1.00 87.06 88 VAL A C 1
ATOM 679 O O . VAL A 1 88 ? 6.429 -5.518 -5.468 1.00 87.06 88 VAL A O 1
ATOM 682 N N . ASN A 1 89 ? 6.368 -7.559 -6.408 1.00 85.88 89 ASN A N 1
ATOM 683 C CA . ASN A 1 89 ? 7.446 -7.292 -7.347 1.00 85.88 89 ASN A CA 1
ATOM 684 C C . ASN A 1 89 ? 6.862 -6.632 -8.598 1.00 85.88 89 ASN A C 1
ATOM 686 O O . ASN A 1 89 ? 6.169 -7.279 -9.383 1.00 85.88 89 ASN A O 1
ATOM 690 N N . LEU A 1 90 ? 7.183 -5.358 -8.803 1.00 77.12 90 LEU A N 1
ATOM 691 C CA . LEU A 1 90 ? 6.710 -4.565 -9.934 1.00 77.12 90 LEU A CA 1
ATOM 692 C C . LEU A 1 90 ? 7.133 -5.164 -11.280 1.00 77.12 90 LEU A C 1
ATOM 694 O O . LEU A 1 90 ? 6.385 -5.065 -12.244 1.00 77.12 90 LEU A O 1
ATOM 698 N N . LYS A 1 91 ? 8.267 -5.879 -11.336 1.00 72.12 91 LYS A N 1
ATOM 699 C CA . LYS A 1 91 ? 8.704 -6.594 -12.550 1.00 72.12 91 LYS A CA 1
ATOM 700 C C . LYS A 1 91 ? 7.810 -7.785 -12.898 1.00 72.12 91 LYS A C 1
ATOM 702 O O . LYS A 1 91 ? 7.766 -8.195 -14.048 1.00 72.12 91 LYS A O 1
ATOM 707 N N . HIS A 1 92 ? 7.130 -8.379 -11.917 1.00 67.06 92 HIS A N 1
ATOM 708 C CA . HIS A 1 92 ? 6.238 -9.517 -12.163 1.00 67.06 92 HIS A CA 1
ATOM 709 C C . HIS A 1 92 ? 4.846 -9.067 -12.605 1.00 67.06 92 HIS A C 1
ATOM 711 O O . HIS A 1 92 ? 4.164 -9.824 -13.277 1.00 67.06 92 HIS A O 1
ATOM 717 N N . LEU A 1 93 ? 4.452 -7.819 -12.323 1.00 61.62 93 LEU A N 1
ATOM 718 C CA . LEU A 1 93 ? 3.230 -7.249 -12.899 1.00 61.62 93 LEU A CA 1
ATOM 719 C C . LEU A 1 93 ? 3.325 -7.125 -14.434 1.00 61.62 93 LEU A C 1
ATOM 721 O O . LEU A 1 93 ? 2.301 -7.099 -15.112 1.00 61.62 93 LEU A O 1
ATOM 725 N N . GLU A 1 94 ? 4.547 -7.100 -14.982 1.00 54.72 94 GLU A N 1
ATOM 726 C CA . GLU A 1 94 ? 4.838 -7.066 -16.424 1.00 54.72 94 GLU A CA 1
ATOM 727 C C . GLU A 1 94 ? 4.600 -8.401 -17.141 1.00 54.72 94 GLU A C 1
ATOM 729 O O . GLU A 1 94 ? 4.368 -8.408 -18.348 1.00 54.72 94 GLU A O 1
ATOM 734 N N . ASN A 1 95 ? 4.593 -9.517 -16.408 1.00 45.72 95 ASN A N 1
ATOM 735 C CA . ASN A 1 95 ? 4.360 -10.852 -16.944 1.00 45.72 95 ASN A CA 1
ATOM 736 C C . ASN A 1 95 ? 3.063 -11.371 -16.326 1.00 45.72 95 ASN A C 1
ATOM 738 O O . ASN A 1 95 ? 3.107 -11.890 -15.222 1.00 45.72 95 ASN A O 1
ATOM 742 N N . GLY A 1 96 ? 1.918 -11.190 -16.985 1.00 46.25 96 GLY A N 1
ATOM 743 C CA . GLY A 1 96 ? 0.590 -11.497 -16.433 1.00 46.25 96 GLY A CA 1
ATOM 744 C C . GLY A 1 96 ? 0.342 -12.963 -16.032 1.00 46.25 96 GLY A C 1
ATOM 745 O O . GLY A 1 96 ? -0.433 -13.647 -16.699 1.00 46.25 96 GLY A O 1
ATOM 746 N N . GLN A 1 97 ? 0.938 -13.405 -14.923 1.00 35.59 97 GLN A N 1
ATOM 747 C CA . GLN A 1 97 ? 0.672 -14.637 -14.177 1.00 35.59 97 GLN A CA 1
ATOM 748 C C . GLN A 1 97 ? 0.502 -14.327 -12.689 1.00 35.59 97 GLN A C 1
ATOM 750 O O . GLN A 1 97 ? 1.344 -13.595 -12.119 1.00 35.59 97 GLN A O 1
#

Secondary structure (DSSP, 8-state):
-B----TTTT-SEEEEEEEETTEEEEEEEEEETTEEEEEEEE-TT--EEEEE-THHHHTT-GGGTTGGGS---EEEEE-TTEEEEEEEETTTTTS--

Organism: Talaromyces pinophilus (NCBI:txid128442)

pLDDT: mean 79.33, std 14.77, range [35.59, 94.69]

InterPro domains:
  IPR035398 Alpha-L-rhamnosidase C-terminal domain [PF17390] (8-55)

Sequence (97 aa):
MVDPAYAGFGLEWVNATVPTPHGNLGVVWSVKGSIVWVEIDAPVGTNGTLKLSKDWACANDESRRNKCAYVKDYVRMVNGGRKVQFHVNLKHLENGQ